Protein AF-A0A948B3Y5-F1 (afdb_monomer_lite)

Radius of gyration: 22.67 Å; chains: 1; bounding box: 62×38×54 Å

Foldseek 3Di:
DDDPPPPDPDPVNVCVVVVNDDPPVVVVVVVVVVVVLVLLLCLQVQLVVLCPDDDDPSSVVSNVVSVVSNVSSVVVVSPVVVVVCCVVPVPDDDDD

Sequence (96 aa):
MVKPADQRVDIGERRAQAGCGVTGRQARWAVVAFFAVALLLNGHHIHEEATRRAYGFWWTAWVTATRPLNWISTVTRLSAPRTWIENAFGQTEDTP

Secondary structure (DSSP, 8-state):
---S------HHHHHHHTT----HHHHHHHHHHHHHHHHHHTHHHHHHHHHTSPSSHHHHHHHHHHHHHHHHHHHTTTTHHHHHHHHHH-TTS---

pLDDT: mean 74.06, std 12.37, range [36.09, 91.56]

Structure (mmCIF, N/CA/C/O backbone):
data_AF-A0A948B3Y5-F1
#
_entry.id   AF-A0A948B3Y5-F1
#
loop_
_atom_site.group_PDB
_atom_site.id
_atom_site.type_symbol
_atom_site.label_atom_id
_atom_site.label_alt_id
_atom_site.label_comp_id
_atom_site.label_asym_id
_atom_site.label_entity_id
_atom_site.label_seq_id
_atom_site.pdbx_PDB_ins_code
_atom_site.Cartn_x
_atom_site.Cartn_y
_atom_site.Cartn_z
_atom_site.occupancy
_atom_site.B_iso_or_equiv
_atom_site.auth_seq_id
_atom_site.auth_comp_id
_atom_site.auth_asym_id
_atom_site.auth_atom_id
_atom_site.pdbx_PDB_model_num
ATOM 1 N N . MET A 1 1 ? -40.015 -29.992 32.155 1.00 45.41 1 MET A N 1
ATOM 2 C CA . MET A 1 1 ? -39.781 -30.219 30.713 1.00 45.41 1 MET A CA 1
ATOM 3 C C . MET A 1 1 ? -39.349 -28.903 30.092 1.00 45.41 1 MET A C 1
ATOM 5 O O . MET A 1 1 ? -40.180 -28.022 29.920 1.00 45.41 1 MET A O 1
ATOM 9 N N . VAL A 1 2 ? -38.049 -28.728 29.854 1.00 51.44 2 VAL A N 1
ATOM 10 C CA . VAL A 1 2 ? -37.515 -27.541 29.169 1.00 51.44 2 VAL A CA 1
ATOM 11 C C . VAL A 1 2 ? -37.757 -27.741 27.673 1.00 51.44 2 VAL A C 1
ATOM 13 O O . VAL A 1 2 ? -37.367 -28.772 27.129 1.00 51.44 2 VAL A O 1
ATOM 16 N N . LYS A 1 3 ? -38.475 -26.814 27.030 1.00 47.75 3 LYS A N 1
ATOM 17 C CA . LYS A 1 3 ? -38.744 -26.857 25.585 1.00 47.75 3 LYS A CA 1
ATOM 18 C C . LYS A 1 3 ? -37.412 -26.755 24.825 1.00 47.75 3 LYS A C 1
ATOM 20 O O . LYS A 1 3 ? -36.725 -25.752 24.993 1.00 47.75 3 LYS A O 1
ATOM 25 N N . PRO A 1 4 ? -37.056 -27.718 23.957 1.00 48.62 4 PRO A N 1
ATOM 26 C CA . PRO A 1 4 ? -35.876 -27.611 23.113 1.00 48.62 4 PRO A CA 1
ATOM 27 C C . PRO A 1 4 ? -36.235 -26.769 21.884 1.00 48.62 4 PRO A C 1
ATOM 29 O O . PRO A 1 4 ? -36.480 -27.290 20.802 1.00 48.62 4 PRO A O 1
ATOM 32 N N . ALA A 1 5 ? -36.343 -25.458 22.083 1.00 52.34 5 ALA A N 1
ATOM 33 C CA . ALA A 1 5 ? -36.471 -24.476 21.007 1.00 52.34 5 ALA A CA 1
ATOM 34 C C . ALA A 1 5 ? -35.549 -23.262 21.219 1.00 52.34 5 ALA A C 1
ATOM 36 O O . ALA A 1 5 ? -35.676 -22.279 20.497 1.00 52.34 5 ALA A O 1
ATOM 37 N N . ASP A 1 6 ? -34.570 -23.347 22.132 1.00 52.09 6 ASP A N 1
ATOM 38 C CA . ASP A 1 6 ? -33.431 -22.410 22.231 1.00 52.09 6 ASP A CA 1
ATOM 39 C C . ASP A 1 6 ? -32.423 -22.642 21.086 1.00 52.09 6 ASP A C 1
ATOM 41 O O . ASP A 1 6 ? -31.202 -22.740 21.240 1.00 52.09 6 ASP A O 1
ATOM 45 N N . GLN A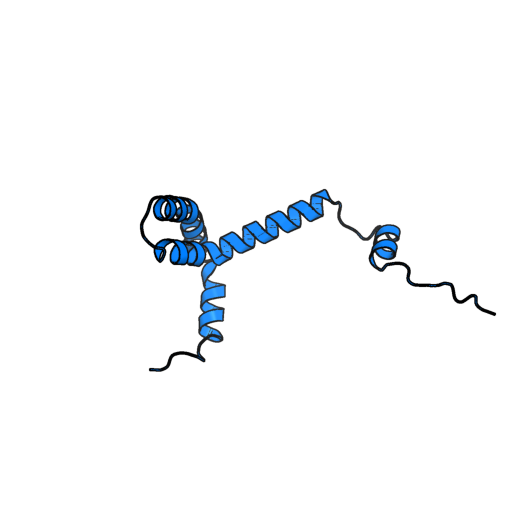 1 7 ? -32.978 -22.797 19.890 1.00 54.16 7 GLN A N 1
ATOM 46 C CA . GLN A 1 7 ? -32.306 -23.111 18.655 1.00 54.16 7 GLN A CA 1
ATOM 47 C C . GLN A 1 7 ? -31.645 -21.837 18.131 1.00 54.16 7 GLN A C 1
ATOM 49 O O . GLN A 1 7 ? -32.267 -21.025 17.462 1.00 54.16 7 GLN A O 1
ATOM 54 N N . ARG A 1 8 ? -30.351 -21.705 18.450 1.00 60.47 8 ARG A N 1
ATOM 55 C CA . ARG A 1 8 ? -29.357 -20.889 17.734 1.00 60.47 8 ARG A CA 1
ATOM 56 C C . ARG A 1 8 ? -29.819 -19.466 17.403 1.00 60.47 8 ARG A C 1
ATOM 58 O O . ARG A 1 8 ? -29.958 -19.120 16.236 1.00 60.47 8 ARG A O 1
ATOM 65 N N . VAL A 1 9 ? -29.941 -18.612 18.417 1.00 55.88 9 VAL A N 1
ATOM 66 C CA . VAL A 1 9 ? -29.874 -17.168 18.151 1.00 55.88 9 VAL A CA 1
ATOM 67 C C . VAL A 1 9 ? -28.500 -16.889 17.541 1.00 55.88 9 VAL A C 1
ATOM 69 O O . VAL A 1 9 ? -27.471 -17.216 18.151 1.00 55.88 9 VAL A O 1
ATOM 72 N N . ASP A 1 10 ? -28.493 -16.351 16.322 1.00 70.94 10 ASP A N 1
ATOM 73 C CA . ASP A 1 10 ? -27.279 -16.000 15.595 1.00 70.94 10 ASP A CA 1
ATOM 74 C C . ASP A 1 10 ? -26.386 -15.147 16.514 1.00 70.94 10 ASP A C 1
ATOM 76 O O . ASP A 1 10 ? -26.846 -14.265 17.249 1.00 70.94 10 ASP A O 1
ATOM 80 N N . ILE A 1 11 ? -25.084 -15.437 16.523 1.00 67.25 11 ILE A N 1
ATOM 81 C CA . ILE A 1 11 ? -24.103 -14.635 17.260 1.00 67.25 11 ILE A CA 1
ATOM 82 C C . ILE A 1 11 ? -24.220 -13.161 16.833 1.00 67.25 11 ILE A C 1
ATOM 84 O O . ILE A 1 11 ? -24.064 -12.276 17.677 1.00 67.25 11 ILE A O 1
ATOM 88 N N . GLY A 1 12 ? -24.546 -12.903 15.562 1.00 65.00 12 GLY A N 1
ATOM 89 C CA . GLY A 1 12 ? -24.845 -11.578 15.031 1.00 65.00 12 GLY A CA 1
ATOM 90 C C . GLY A 1 12 ? -26.067 -10.924 15.679 1.00 65.00 12 GLY A C 1
ATOM 91 O O . GLY A 1 12 ? -25.964 -9.787 16.138 1.00 65.00 12 GLY A O 1
ATOM 92 N N . GLU A 1 13 ? -27.189 -11.639 15.802 1.00 65.25 13 GLU A N 1
ATOM 93 C CA . GLU A 1 13 ? -28.416 -11.115 16.423 1.00 65.25 13 GLU A CA 1
ATOM 94 C C . GLU A 1 13 ? -28.230 -10.809 17.909 1.00 65.25 13 GLU A C 1
ATOM 96 O O . GLU A 1 13 ? -28.639 -9.744 18.368 1.00 65.25 13 GLU A O 1
ATOM 101 N N . ARG A 1 14 ? -27.534 -11.676 18.660 1.00 69.94 14 ARG A N 1
ATOM 102 C CA . ARG A 1 14 ? -27.243 -11.415 20.083 1.00 69.94 14 ARG A CA 1
ATOM 103 C C . ARG A 1 14 ? -26.373 -10.177 20.283 1.00 69.94 14 ARG A C 1
ATOM 105 O O . ARG A 1 14 ? -26.596 -9.415 21.218 1.00 69.94 14 ARG A O 1
ATOM 112 N N . ARG A 1 15 ? -25.384 -9.957 19.410 1.00 67.94 15 ARG A N 1
ATOM 113 C CA . ARG A 1 15 ? -24.513 -8.771 19.472 1.00 67.94 15 ARG A CA 1
ATOM 114 C C . ARG A 1 15 ? -25.267 -7.499 19.092 1.00 67.94 15 ARG A C 1
ATOM 116 O O . ARG A 1 15 ? -25.116 -6.493 19.776 1.00 67.94 15 ARG A O 1
ATOM 123 N N . ALA A 1 16 ? -26.124 -7.563 18.073 1.00 68.19 16 ALA A N 1
ATOM 124 C CA . ALA A 1 16 ? -26.983 -6.447 17.687 1.00 68.19 16 ALA A CA 1
ATOM 125 C C . ALA A 1 16 ? -27.979 -6.069 18.802 1.00 68.19 16 ALA A C 1
ATOM 127 O O . ALA A 1 16 ? -28.110 -4.890 19.123 1.00 68.19 16 ALA A O 1
ATOM 128 N N . GLN A 1 17 ? -28.616 -7.056 19.445 1.00 67.31 17 GLN A N 1
ATOM 129 C CA . GLN A 1 17 ? -29.526 -6.844 20.581 1.00 67.31 17 GLN A CA 1
ATOM 130 C C . GLN A 1 17 ? -28.814 -6.287 21.821 1.00 67.31 17 GLN A C 1
ATOM 132 O O . GLN A 1 17 ? -29.384 -5.474 22.541 1.00 67.31 17 GLN A O 1
ATOM 137 N N . ALA A 1 18 ? -27.552 -6.662 22.044 1.00 76.00 18 ALA A N 1
ATOM 138 C CA . ALA A 1 18 ? -26.715 -6.104 23.105 1.00 76.00 18 ALA A CA 1
ATOM 139 C C . ALA A 1 18 ? -26.174 -4.691 22.787 1.00 76.00 18 ALA A C 1
ATOM 141 O O . ALA A 1 18 ? -25.330 -4.187 23.527 1.00 76.00 18 ALA A O 1
ATOM 142 N N . GLY A 1 19 ? -26.574 -4.073 21.665 1.00 65.38 19 GLY A N 1
ATOM 143 C CA . GLY A 1 19 ? -26.011 -2.800 21.194 1.00 65.38 19 GLY A CA 1
ATOM 144 C C . GLY A 1 19 ? -24.512 -2.878 20.868 1.00 65.38 19 GLY A C 1
ATOM 145 O O . GLY A 1 19 ? -23.850 -1.858 20.699 1.00 65.38 19 GLY A O 1
ATOM 146 N N . CYS A 1 20 ? -23.962 -4.090 20.785 1.00 65.25 20 CYS A N 1
ATOM 147 C CA . CYS A 1 20 ? -22.556 -4.360 20.542 1.00 65.25 20 CYS A CA 1
ATOM 148 C C . CYS A 1 20 ? -22.324 -4.425 19.029 1.00 65.25 20 CYS A C 1
ATOM 150 O O . CYS A 1 20 ? -22.341 -5.495 18.420 1.00 65.25 20 CYS A O 1
ATOM 152 N N . GLY A 1 21 ? -22.128 -3.266 18.403 1.00 67.38 21 GLY A N 1
ATOM 153 C CA . GLY A 1 21 ? -21.878 -3.165 16.969 1.00 67.38 21 GLY A CA 1
ATOM 154 C C . GLY A 1 21 ? -21.355 -1.793 16.564 1.00 67.38 21 GLY A C 1
ATOM 155 O O . GLY A 1 21 ? -21.524 -0.806 17.273 1.00 67.38 21 GLY A O 1
ATOM 156 N N . VAL A 1 22 ? -20.712 -1.733 15.403 1.00 75.75 22 VAL A N 1
ATOM 157 C CA . VAL A 1 22 ? -20.349 -0.471 14.751 1.00 75.75 22 VAL A CA 1
ATOM 158 C C . VAL A 1 22 ? -21.395 -0.134 13.698 1.00 75.75 22 VAL A C 1
ATOM 160 O O . VAL A 1 22 ? -21.979 -1.023 13.077 1.00 75.75 22 VAL A O 1
ATOM 163 N N . THR A 1 23 ? -21.634 1.154 13.466 1.00 82.31 23 THR A N 1
ATOM 164 C CA . THR A 1 23 ? -22.539 1.573 12.388 1.00 82.31 23 THR A CA 1
ATOM 165 C C . THR A 1 23 ? -22.019 1.068 11.039 1.00 82.31 23 THR A C 1
ATOM 167 O O . THR A 1 23 ? -20.808 0.997 10.814 1.00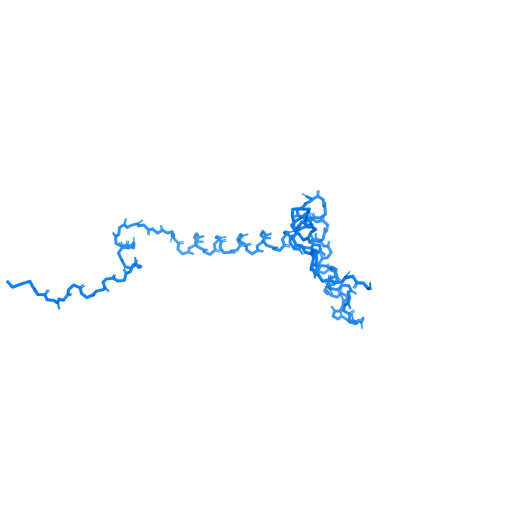 82.31 23 THR A O 1
ATOM 170 N N . GLY A 1 24 ? -22.911 0.781 10.084 1.00 80.12 24 GLY A N 1
ATOM 171 C CA . GLY A 1 24 ? -22.493 0.349 8.742 1.00 80.12 24 GLY A CA 1
ATOM 172 C C . GLY A 1 24 ? -21.540 1.343 8.058 1.00 80.12 24 GLY A C 1
ATOM 173 O O . GLY A 1 24 ? -20.648 0.947 7.311 1.00 80.12 24 GLY A O 1
ATOM 174 N N . ARG A 1 25 ? -21.662 2.641 8.370 1.00 83.94 25 ARG A N 1
ATOM 175 C CA . ARG A 1 25 ? -20.734 3.682 7.908 1.00 83.94 25 ARG A CA 1
ATOM 176 C C . ARG A 1 25 ? -19.339 3.524 8.519 1.00 83.94 25 ARG A C 1
ATOM 178 O O . ARG A 1 25 ? -18.360 3.619 7.787 1.00 83.94 25 ARG A O 1
ATOM 185 N N . GLN A 1 26 ? -19.242 3.264 9.823 1.00 85.75 26 GLN A N 1
ATOM 186 C CA . GLN A 1 26 ? -17.966 2.983 10.490 1.00 85.75 26 GLN A CA 1
ATOM 187 C C . GLN A 1 26 ? -17.326 1.700 9.955 1.00 85.75 26 GLN A C 1
ATOM 189 O O . GLN A 1 26 ? -16.132 1.700 9.681 1.00 85.75 26 GLN A O 1
ATOM 194 N N . ALA A 1 27 ? -18.114 0.646 9.720 1.00 85.31 27 ALA A N 1
ATOM 195 C CA . ALA A 1 27 ? -17.615 -0.589 9.117 1.00 85.31 27 ALA A CA 1
ATOM 196 C C . ALA A 1 27 ? -17.022 -0.345 7.717 1.00 85.31 27 ALA A C 1
ATOM 198 O O . ALA A 1 27 ? -15.912 -0.784 7.433 1.00 85.31 27 ALA A O 1
ATOM 199 N N . ARG A 1 28 ? -17.707 0.426 6.858 1.00 87.12 28 ARG A N 1
ATOM 200 C CA . ARG A 1 28 ? -17.179 0.805 5.533 1.00 87.12 28 ARG A CA 1
ATOM 201 C C . ARG A 1 28 ? -15.877 1.595 5.635 1.00 87.12 28 ARG A C 1
ATOM 203 O O . ARG A 1 28 ? -14.937 1.291 4.911 1.00 87.12 28 ARG A O 1
ATOM 210 N N . TRP A 1 29 ? -15.802 2.572 6.539 1.00 91.56 29 TRP A N 1
ATOM 211 C CA . TRP A 1 29 ? -14.571 3.338 6.752 1.00 91.56 29 TRP A CA 1
ATOM 212 C C . TRP A 1 29 ? -13.424 2.479 7.272 1.00 91.56 29 TRP A C 1
ATOM 214 O O . TRP A 1 29 ? -12.303 2.652 6.811 1.00 91.56 29 TRP A O 1
ATOM 224 N N . ALA A 1 30 ? -13.695 1.529 8.168 1.00 86.44 30 ALA A N 1
ATOM 225 C CA . ALA A 1 30 ? -12.688 0.590 8.647 1.00 86.44 30 ALA A CA 1
ATOM 226 C C . ALA A 1 30 ? -12.140 -0.280 7.504 1.00 86.44 30 ALA A C 1
ATOM 228 O O . ALA A 1 30 ? -10.929 -0.447 7.391 1.00 86.44 30 ALA A O 1
ATOM 229 N N . VAL A 1 31 ? -13.010 -0.765 6.611 1.00 89.69 31 VAL A N 1
ATOM 230 C CA . VAL A 1 31 ? -12.601 -1.528 5.420 1.00 89.69 31 VAL A CA 1
ATOM 231 C C . VAL A 1 31 ? -11.773 -0.666 4.462 1.00 89.69 31 VAL A C 1
ATOM 233 O O . VAL A 1 31 ? -10.713 -1.094 4.011 1.00 89.69 31 VAL A O 1
ATOM 236 N N . VAL A 1 32 ? -12.208 0.566 4.180 1.00 91.56 32 VAL A N 1
ATOM 237 C CA . VAL A 1 32 ? -11.454 1.504 3.328 1.00 91.56 32 VAL A CA 1
ATOM 238 C C . VAL A 1 32 ? -10.083 1.811 3.931 1.00 91.56 32 VAL A C 1
ATOM 240 O O . VAL A 1 32 ? -9.081 1.758 3.223 1.00 91.56 32 VAL A O 1
ATOM 243 N N . ALA A 1 33 ? -10.023 2.089 5.234 1.00 87.69 33 ALA A N 1
ATOM 244 C CA . ALA A 1 33 ? -8.776 2.357 5.939 1.00 87.69 33 ALA A CA 1
ATOM 245 C C . ALA A 1 33 ? -7.839 1.144 5.902 1.00 87.69 33 ALA A C 1
ATOM 247 O O . ALA A 1 33 ? -6.652 1.303 5.627 1.00 87.69 33 ALA A O 1
ATOM 248 N N . PHE A 1 34 ? -8.371 -0.065 6.101 1.00 89.50 34 PHE A N 1
ATOM 249 C CA . PHE A 1 34 ? -7.605 -1.303 5.990 1.00 89.50 34 PHE A CA 1
ATOM 250 C C . PHE A 1 34 ? -6.950 -1.441 4.610 1.00 89.50 34 PHE A C 1
ATOM 252 O O . PHE A 1 34 ? -5.739 -1.639 4.526 1.00 89.50 34 PHE A O 1
ATOM 259 N N . PHE A 1 35 ? -7.714 -1.268 3.526 1.00 87.44 35 PHE A N 1
ATOM 260 C CA . PHE A 1 35 ? -7.162 -1.355 2.171 1.00 87.44 35 PHE A CA 1
ATOM 261 C C . PHE A 1 35 ? -6.181 -0.224 1.854 1.00 87.44 35 PHE A C 1
ATOM 263 O O . PHE A 1 35 ? -5.170 -0.471 1.203 1.00 87.44 35 PHE A O 1
ATOM 270 N N . ALA A 1 36 ? -6.429 0.995 2.336 1.00 84.00 36 ALA A N 1
ATOM 271 C CA . ALA A 1 36 ? -5.498 2.107 2.168 1.00 84.00 36 ALA A CA 1
ATOM 272 C C . ALA A 1 36 ? -4.153 1.824 2.857 1.00 84.00 36 ALA A C 1
ATOM 274 O O . ALA A 1 36 ? -3.100 1.989 2.246 1.00 84.00 36 ALA A O 1
ATOM 275 N N . VAL A 1 37 ? -4.179 1.332 4.099 1.00 83.44 37 VAL A N 1
ATOM 276 C CA . VAL A 1 37 ? -2.967 0.942 4.836 1.00 83.44 3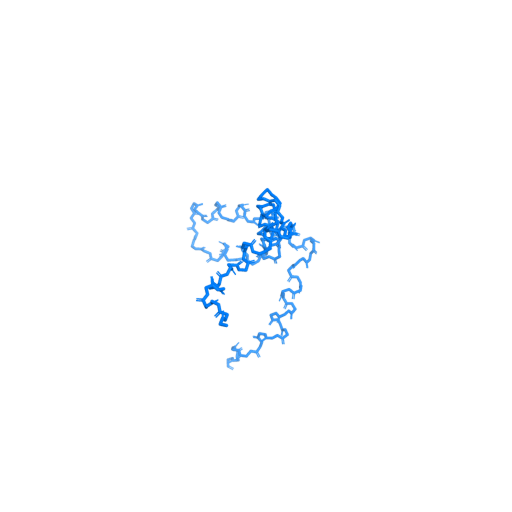7 VAL A CA 1
ATOM 277 C C . VAL A 1 37 ? -2.259 -0.218 4.138 1.00 83.44 37 VAL A C 1
ATOM 279 O O . VAL A 1 37 ? -1.046 -0.160 3.949 1.00 83.44 37 VAL A O 1
ATOM 282 N N . ALA A 1 38 ? -2.999 -1.234 3.686 1.00 81.81 38 ALA A N 1
ATOM 283 C CA . ALA A 1 38 ? -2.430 -2.347 2.933 1.00 81.81 38 ALA A CA 1
ATOM 284 C C . ALA A 1 38 ? -1.741 -1.869 1.642 1.00 81.81 38 ALA A C 1
ATOM 286 O O . ALA A 1 38 ? -0.618 -2.283 1.364 1.00 81.81 38 ALA A O 1
ATOM 287 N N . LEU A 1 39 ? -2.356 -0.958 0.883 1.00 81.69 39 LEU A N 1
ATOM 288 C CA . LEU A 1 39 ? -1.747 -0.379 -0.318 1.00 81.69 39 LEU A CA 1
ATOM 289 C C . LEU A 1 39 ? -0.468 0.404 -0.006 1.00 81.69 39 LEU A C 1
ATOM 291 O O . LEU A 1 39 ? 0.489 0.318 -0.766 1.00 81.69 39 LEU A O 1
ATOM 295 N N . LEU A 1 40 ? -0.424 1.140 1.105 1.00 80.50 40 LEU A N 1
ATOM 296 C CA . LEU A 1 40 ? 0.757 1.913 1.501 1.00 80.50 40 LEU A CA 1
ATOM 297 C C . LEU A 1 40 ? 1.916 1.022 1.965 1.00 80.50 40 LEU A C 1
ATOM 299 O O . LEU A 1 40 ? 3.062 1.250 1.571 1.00 80.50 40 LEU A 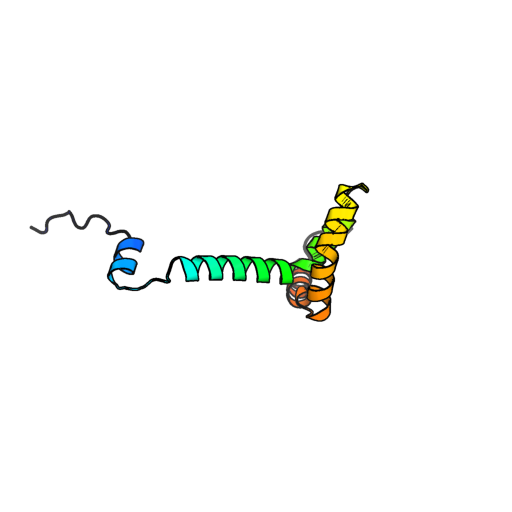O 1
ATOM 303 N N . LEU A 1 41 ? 1.620 -0.018 2.749 1.00 77.62 41 LEU A N 1
ATOM 304 C CA . LEU A 1 41 ? 2.610 -1.003 3.199 1.00 77.62 41 LEU A CA 1
ATOM 305 C C . LEU A 1 41 ? 3.207 -1.796 2.028 1.00 77.62 41 LEU A C 1
ATOM 307 O O . LEU A 1 41 ? 4.379 -2.153 2.063 1.00 77.62 41 LEU A O 1
ATOM 311 N N . ASN A 1 42 ? 2.417 -2.049 0.979 1.00 79.50 42 ASN A N 1
ATOM 312 C CA . ASN A 1 42 ? 2.837 -2.832 -0.188 1.00 79.50 42 ASN A CA 1
ATOM 313 C C . ASN A 1 42 ? 3.175 -1.968 -1.419 1.00 79.50 42 ASN A C 1
ATOM 315 O O . ASN A 1 42 ? 3.492 -2.506 -2.477 1.00 79.50 42 ASN A O 1
ATOM 319 N N . GLY A 1 43 ? 3.120 -0.638 -1.304 1.00 79.88 43 GLY A N 1
ATOM 320 C CA . GLY A 1 43 ? 3.203 0.283 -2.444 1.00 79.88 43 GLY A CA 1
ATOM 321 C C . GLY A 1 43 ? 4.495 0.157 -3.249 1.00 79.88 43 GLY A C 1
ATOM 322 O O . GLY A 1 43 ? 4.468 0.269 -4.474 1.00 79.88 43 GLY A O 1
ATOM 323 N N . HIS A 1 44 ? 5.608 -0.136 -2.572 1.00 78.94 44 HIS A N 1
ATOM 324 C CA . HIS A 1 44 ? 6.895 -0.405 -3.212 1.00 78.94 44 HIS A CA 1
ATOM 325 C C . HIS A 1 44 ? 6.855 -1.648 -4.117 1.00 78.94 44 HIS A C 1
ATOM 327 O O . HIS A 1 44 ? 7.178 -1.556 -5.299 1.00 78.94 44 HIS A O 1
ATOM 333 N N . HIS A 1 45 ? 6.372 -2.781 -3.601 1.00 78.31 45 HIS A N 1
ATOM 334 C CA . HIS A 1 45 ? 6.289 -4.033 -4.360 1.00 78.31 45 HIS A CA 1
ATOM 335 C C . HIS A 1 45 ? 5.260 -3.965 -5.489 1.00 78.31 45 HIS A C 1
ATOM 337 O O . HIS A 1 45 ? 5.520 -4.450 -6.583 1.00 78.31 45 HIS A O 1
ATOM 343 N N . ILE A 1 46 ? 4.125 -3.293 -5.273 1.00 82.25 46 ILE A N 1
ATOM 344 C CA . ILE A 1 46 ? 3.121 -3.073 -6.327 1.00 82.25 46 ILE A CA 1
ATOM 345 C C . ILE A 1 46 ? 3.740 -2.302 -7.504 1.00 82.25 46 ILE A C 1
ATOM 347 O O . ILE A 1 46 ? 3.450 -2.586 -8.667 1.00 82.25 46 ILE A O 1
ATOM 351 N N . HIS A 1 47 ? 4.599 -1.322 -7.213 1.00 83.06 47 HIS A N 1
ATOM 352 C CA . HIS A 1 47 ? 5.321 -0.590 -8.246 1.00 83.06 47 HIS A CA 1
ATOM 353 C C . HIS A 1 47 ? 6.384 -1.452 -8.934 1.00 83.06 47 HIS A C 1
ATOM 355 O O . HIS A 1 47 ? 6.491 -1.418 -10.157 1.00 83.06 47 HIS A O 1
ATOM 361 N N . GLU A 1 48 ? 7.136 -2.251 -8.178 1.00 82.12 48 GLU A N 1
ATOM 362 C CA . GLU A 1 48 ? 8.144 -3.164 -8.720 1.00 82.12 48 GLU A CA 1
ATOM 363 C C . GLU A 1 48 ? 7.534 -4.250 -9.626 1.00 82.12 48 GLU A C 1
ATOM 365 O O . GLU A 1 48 ? 8.044 -4.542 -10.705 1.00 82.12 48 GLU A O 1
ATOM 370 N N . GLU A 1 49 ? 6.389 -4.817 -9.253 1.00 82.81 49 GLU A N 1
ATOM 371 C CA . GLU A 1 49 ? 5.656 -5.737 -10.123 1.00 82.81 49 GLU A CA 1
ATOM 372 C C . GLU A 1 49 ? 5.148 -5.037 -11.384 1.00 82.81 49 GLU A C 1
ATOM 374 O O . GLU A 1 49 ? 5.188 -5.614 -12.473 1.00 82.81 49 GLU A O 1
ATOM 379 N N . ALA A 1 50 ? 4.683 -3.788 -11.268 1.00 79.56 50 ALA A N 1
ATOM 380 C CA . ALA A 1 50 ? 4.234 -3.013 -12.419 1.00 79.56 50 ALA A CA 1
ATOM 381 C C . ALA A 1 50 ? 5.373 -2.761 -13.420 1.00 79.56 50 ALA A C 1
ATOM 383 O O . ALA A 1 50 ? 5.129 -2.829 -14.626 1.00 79.56 50 ALA A O 1
ATOM 384 N N . THR A 1 51 ? 6.606 -2.523 -12.955 1.00 83.88 51 THR A N 1
ATOM 385 C CA . THR A 1 51 ? 7.762 -2.299 -13.839 1.00 83.88 51 THR A CA 1
ATOM 386 C C . THR A 1 51 ? 8.231 -3.572 -14.543 1.00 83.88 51 THR A C 1
ATOM 388 O O . THR A 1 51 ? 8.695 -3.473 -15.678 1.00 83.88 51 THR A O 1
ATOM 391 N N . ARG A 1 52 ? 8.046 -4.755 -13.937 1.00 85.69 52 ARG A N 1
ATOM 392 C CA . ARG A 1 52 ? 8.374 -6.069 -14.530 1.00 85.69 52 ARG A CA 1
ATOM 393 C C . ARG A 1 52 ? 7.404 -6.527 -15.632 1.00 85.69 52 ARG A C 1
ATOM 395 O O . ARG A 1 52 ? 7.684 -7.507 -16.318 1.00 85.69 52 ARG A O 1
ATOM 402 N N . ARG A 1 53 ? 6.256 -5.861 -15.810 1.00 82.69 53 ARG A N 1
ATOM 403 C CA . ARG A 1 53 ? 5.272 -6.215 -16.852 1.00 82.69 53 ARG A CA 1
ATOM 404 C C . ARG A 1 53 ? 5.795 -5.908 -18.257 1.00 82.69 53 ARG A C 1
ATOM 406 O O . ARG A 1 53 ? 6.627 -5.027 -18.447 1.00 82.69 53 ARG A O 1
ATOM 413 N N . ALA A 1 54 ? 5.240 -6.600 -19.252 1.00 84.81 54 ALA A N 1
ATOM 414 C CA . ALA A 1 54 ? 5.535 -6.333 -20.656 1.00 84.81 54 ALA A CA 1
ATOM 415 C C . ALA A 1 54 ? 5.233 -4.869 -21.016 1.00 84.81 54 ALA A C 1
ATOM 417 O O . ALA A 1 54 ? 4.181 -4.331 -20.660 1.00 84.81 54 ALA A O 1
ATOM 418 N N . TYR A 1 55 ? 6.167 -4.241 -21.727 1.00 82.62 55 TYR A N 1
ATOM 419 C CA . TYR A 1 55 ? 6.093 -2.831 -22.085 1.00 82.62 55 TYR A CA 1
ATOM 420 C C . TYR A 1 55 ? 4.913 -2.551 -23.033 1.00 82.62 55 TYR A C 1
ATOM 422 O O . TYR A 1 55 ? 4.675 -3.293 -23.984 1.00 82.62 55 TYR A O 1
ATOM 430 N N . GLY A 1 56 ? 4.169 -1.471 -22.784 1.00 86.19 56 GLY A N 1
ATOM 431 C CA . GLY A 1 56 ? 2.996 -1.084 -23.570 1.00 86.19 56 GLY A CA 1
ATOM 432 C C . GLY A 1 56 ? 2.185 0.037 -22.916 1.00 86.19 56 GLY A C 1
ATOM 433 O O . GLY A 1 56 ? 2.535 0.528 -21.846 1.00 86.19 56 GLY A O 1
ATOM 434 N N . PHE A 1 57 ? 1.062 0.429 -23.527 1.00 85.81 57 PHE A N 1
ATOM 435 C CA . PHE A 1 57 ? 0.187 1.482 -22.982 1.00 85.81 57 PHE A CA 1
ATOM 436 C C . PHE A 1 57 ? -0.219 1.212 -21.522 1.00 85.81 57 PHE A C 1
ATOM 438 O O . PHE A 1 57 ? -0.102 2.081 -20.656 1.00 85.81 57 PHE A O 1
ATOM 445 N N . TRP A 1 58 ? -0.626 -0.027 -21.235 1.00 83.12 58 TRP A N 1
ATOM 446 C CA . TRP A 1 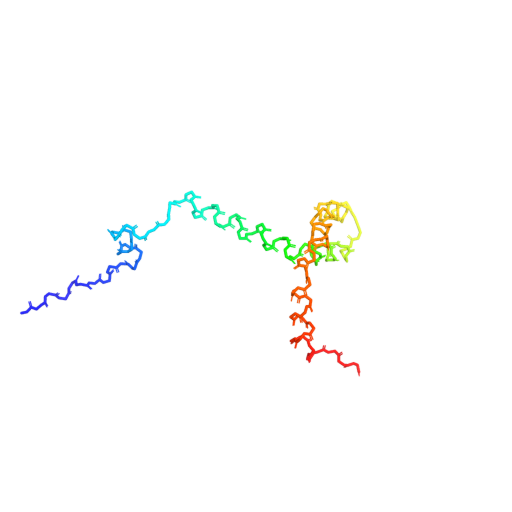58 ? -1.006 -0.446 -19.889 1.00 83.12 58 TRP A CA 1
ATOM 447 C C . TRP A 1 58 ? 0.168 -0.427 -18.911 1.00 83.12 58 TRP A C 1
ATOM 449 O O . TRP A 1 58 ? -0.032 -0.067 -17.756 1.00 83.12 58 TRP A O 1
ATOM 459 N N . TRP A 1 59 ? 1.387 -0.739 -19.359 1.00 86.88 59 TRP A N 1
ATOM 460 C CA . TRP A 1 59 ? 2.589 -0.612 -18.530 1.00 86.88 59 TRP A CA 1
ATOM 461 C C . TRP A 1 59 ? 2.777 0.833 -18.068 1.00 86.88 59 TRP A C 1
ATOM 463 O O . TRP A 1 59 ? 2.880 1.080 -16.870 1.00 86.88 59 TRP A O 1
ATOM 473 N N . THR A 1 60 ? 2.704 1.802 -18.986 1.00 82.75 60 THR A N 1
ATOM 474 C CA . THR A 1 60 ? 2.869 3.226 -18.652 1.00 82.75 60 THR A CA 1
ATOM 475 C C . THR A 1 60 ? 1.795 3.697 -17.676 1.00 82.75 60 THR A C 1
ATOM 477 O O . THR A 1 60 ? 2.111 4.380 -16.699 1.00 82.75 60 THR A O 1
ATOM 480 N N . ALA A 1 61 ? 0.537 3.300 -17.897 1.00 82.88 61 ALA A N 1
ATOM 481 C CA . ALA A 1 61 ? -0.571 3.625 -17.003 1.00 82.88 61 ALA A CA 1
ATOM 482 C C . ALA A 1 61 ? -0.352 3.059 -15.587 1.00 82.88 61 ALA A C 1
ATOM 484 O O . ALA A 1 61 ? -0.450 3.799 -14.607 1.00 82.88 61 ALA A O 1
ATOM 485 N N . TRP A 1 62 ? 0.015 1.778 -15.474 1.00 82.12 62 TRP A N 1
ATOM 486 C CA . TRP A 1 62 ? 0.273 1.120 -14.190 1.00 82.12 62 TRP A CA 1
ATOM 487 C C . TRP A 1 62 ? 1.487 1.704 -13.463 1.00 82.12 62 TRP A C 1
ATOM 489 O O . TRP A 1 62 ? 1.405 1.995 -12.270 1.00 82.12 62 TRP A O 1
ATOM 499 N N . VAL A 1 63 ? 2.597 1.941 -14.162 1.00 82.25 63 VAL A N 1
ATOM 500 C CA . VAL A 1 63 ? 3.806 2.541 -13.577 1.00 82.25 63 VAL A CA 1
ATOM 501 C C . VAL A 1 63 ? 3.533 3.969 -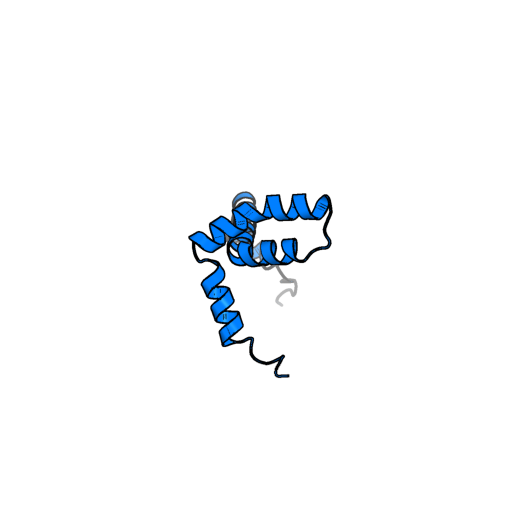13.101 1.00 82.25 63 VAL A C 1
ATOM 503 O O . VAL A 1 63 ? 3.951 4.342 -12.006 1.00 82.25 63 VAL A O 1
ATOM 506 N N . THR A 1 64 ? 2.774 4.756 -13.867 1.00 85.12 64 THR A N 1
ATOM 507 C CA . THR A 1 64 ? 2.416 6.134 -13.492 1.00 85.12 64 THR A CA 1
ATOM 508 C C . THR A 1 64 ? 1.489 6.162 -12.279 1.00 85.12 64 THR A C 1
ATOM 510 O O . THR A 1 64 ? 1.721 6.935 -11.351 1.00 85.12 64 THR A O 1
ATOM 513 N N . ALA A 1 65 ? 0.484 5.284 -12.245 1.00 83.69 65 ALA A N 1
ATOM 514 C CA . ALA A 1 65 ? -0.463 5.193 -11.137 1.00 83.69 65 ALA A CA 1
ATOM 515 C C . ALA A 1 65 ? 0.190 4.710 -9.828 1.00 83.69 65 ALA A C 1
ATOM 517 O O . ALA A 1 65 ? -0.196 5.142 -8.744 1.00 83.69 65 ALA A O 1
ATOM 518 N N . THR A 1 66 ? 1.198 3.837 -9.915 1.00 86.00 66 THR A N 1
ATOM 519 C CA . THR A 1 66 ? 1.872 3.241 -8.745 1.00 86.00 66 THR A CA 1
ATOM 520 C C . THR A 1 66 ? 3.071 4.049 -8.246 1.00 86.00 66 THR A C 1
ATOM 522 O O . THR A 1 66 ? 3.486 3.892 -7.099 1.00 86.00 66 THR A O 1
ATOM 525 N N . ARG A 1 67 ? 3.604 4.973 -9.053 1.00 83.62 67 ARG A N 1
ATOM 526 C CA . ARG A 1 67 ? 4.709 5.868 -8.678 1.00 83.62 67 ARG A CA 1
ATOM 527 C C . ARG A 1 67 ? 4.475 6.672 -7.385 1.00 83.62 67 ARG A C 1
ATOM 529 O O . ARG A 1 67 ? 5.391 6.693 -6.560 1.00 83.62 67 ARG A O 1
ATOM 536 N N . PRO A 1 68 ? 3.310 7.314 -7.148 1.00 83.19 68 PRO A N 1
ATOM 537 C CA . PRO A 1 68 ? 3.072 8.015 -5.885 1.00 83.19 68 PRO A CA 1
ATOM 538 C C . PRO A 1 68 ? 3.014 7.055 -4.690 1.00 83.19 68 PRO A C 1
ATOM 540 O O . PRO A 1 68 ? 3.539 7.382 -3.630 1.00 83.19 68 PRO A O 1
ATOM 543 N N . LEU A 1 69 ? 2.446 5.855 -4.862 1.00 80.06 69 LEU A N 1
ATOM 544 C CA . LEU A 1 69 ? 2.411 4.828 -3.814 1.00 80.06 69 LEU A CA 1
ATOM 545 C C . LEU A 1 69 ? 3.821 4.379 -3.422 1.00 80.06 69 LEU A C 1
ATOM 547 O O . LEU A 1 69 ? 4.119 4.293 -2.233 1.00 80.06 69 LEU A O 1
ATOM 551 N N . ASN A 1 70 ? 4.700 4.164 -4.404 1.00 78.00 70 ASN A N 1
ATOM 552 C CA . ASN A 1 70 ? 6.106 3.858 -4.153 1.00 78.00 70 ASN A CA 1
ATOM 553 C C . ASN A 1 70 ? 6.792 4.985 -3.371 1.00 78.00 70 ASN A C 1
ATOM 555 O O . ASN A 1 70 ? 7.413 4.727 -2.346 1.00 78.00 70 ASN A O 1
ATOM 559 N N . TRP A 1 71 ? 6.618 6.241 -3.798 1.00 79.88 71 TRP A N 1
ATOM 560 C CA . TRP A 1 71 ? 7.215 7.391 -3.116 1.00 79.88 71 TRP A CA 1
ATOM 561 C C . TRP A 1 71 ? 6.776 7.492 -1.651 1.00 79.88 71 TRP A C 1
ATOM 563 O O . TRP A 1 71 ? 7.628 7.591 -0.770 1.00 79.88 71 TRP A O 1
ATOM 573 N N . ILE A 1 72 ? 5.469 7.395 -1.373 1.00 79.50 72 ILE A N 1
ATOM 574 C CA . ILE A 1 72 ? 4.954 7.442 0.003 1.00 79.50 72 ILE A CA 1
ATOM 575 C C . ILE A 1 72 ? 5.535 6.283 0.816 1.00 79.50 72 ILE A C 1
ATOM 577 O O . ILE A 1 72 ? 6.042 6.507 1.913 1.00 79.50 72 ILE A O 1
ATOM 581 N N . SER A 1 73 ? 5.512 5.066 0.272 1.00 75.19 73 SER A N 1
ATOM 582 C CA . SER A 1 73 ? 6.009 3.855 0.935 1.00 75.19 73 SER A CA 1
ATOM 583 C C . SER A 1 73 ? 7.511 3.940 1.258 1.00 75.19 73 SER A C 1
ATOM 585 O O . SER A 1 73 ? 7.928 3.637 2.377 1.00 75.19 73 SER A O 1
ATOM 587 N N . THR A 1 74 ? 8.323 4.458 0.327 1.00 71.44 74 THR A N 1
ATOM 588 C CA . THR A 1 74 ? 9.767 4.675 0.517 1.00 71.44 74 THR A CA 1
ATOM 589 C C . THR A 1 74 ? 10.060 5.779 1.538 1.00 71.44 74 THR A C 1
ATOM 591 O O . THR A 1 74 ? 10.880 5.574 2.431 1.00 71.44 74 THR A O 1
ATOM 594 N N . VAL A 1 75 ? 9.385 6.934 1.454 1.00 76.69 75 VAL A N 1
ATOM 595 C CA . VAL A 1 75 ? 9.602 8.069 2.377 1.00 76.69 75 VAL A CA 1
ATOM 596 C C . VAL A 1 75 ? 9.226 7.699 3.807 1.00 76.69 75 VAL A C 1
ATOM 598 O O . VAL A 1 75 ? 9.943 8.022 4.751 1.00 76.69 75 VAL A O 1
ATOM 601 N N . THR A 1 76 ? 8.118 6.985 3.972 1.00 74.06 76 THR A N 1
ATOM 602 C CA . THR A 1 76 ? 7.629 6.550 5.285 1.00 74.06 76 THR A CA 1
ATOM 603 C C . THR A 1 76 ? 8.327 5.289 5.800 1.00 74.06 76 THR A C 1
ATOM 605 O O . THR A 1 76 ? 8.078 4.880 6.932 1.00 74.06 76 THR A O 1
ATOM 608 N N . ARG A 1 77 ? 9.207 4.672 4.991 1.00 72.25 77 ARG A N 1
ATOM 609 C CA . ARG A 1 77 ? 9.856 3.374 5.257 1.00 72.25 77 ARG A CA 1
ATOM 610 C C . ARG A 1 77 ? 8.863 2.270 5.634 1.00 72.25 77 ARG A C 1
ATOM 612 O O . ARG A 1 77 ? 9.222 1.316 6.320 1.00 72.25 77 ARG A O 1
ATOM 619 N N . LEU A 1 78 ? 7.621 2.380 5.171 1.00 71.00 78 LEU A N 1
ATOM 620 C CA . LEU A 1 78 ? 6.549 1.442 5.497 1.00 71.00 78 LEU A CA 1
ATOM 621 C C . LEU A 1 78 ? 6.785 0.045 4.911 1.00 71.00 78 LEU A C 1
ATOM 623 O O . LEU A 1 78 ? 6.230 -0.923 5.420 1.00 71.00 78 LEU A O 1
ATOM 627 N N . SER A 1 79 ? 7.646 -0.075 3.902 1.00 65.94 79 SER A N 1
ATOM 628 C CA . SER A 1 79 ? 8.081 -1.360 3.347 1.00 65.94 79 SER A CA 1
ATOM 629 C C . SER A 1 79 ? 9.100 -2.082 4.234 1.00 65.94 79 SER A C 1
ATOM 631 O O . SER A 1 79 ? 9.225 -3.299 4.148 1.00 65.94 79 SER A O 1
ATOM 633 N N . ALA A 1 80 ? 9.820 -1.368 5.109 1.00 70.62 80 ALA A N 1
ATOM 634 C CA . ALA A 1 80 ? 10.924 -1.937 5.884 1.00 70.62 80 ALA A CA 1
ATOM 635 C C . ALA A 1 80 ? 10.507 -3.081 6.832 1.00 70.62 80 ALA A C 1
ATOM 637 O O . ALA A 1 80 ? 11.230 -4.075 6.883 1.00 70.62 80 ALA A O 1
ATOM 638 N N . PRO A 1 81 ? 9.359 -3.023 7.542 1.00 70.62 81 PRO A N 1
ATOM 639 C CA . PRO A 1 81 ? 8.888 -4.149 8.345 1.00 70.62 81 PRO A CA 1
ATOM 640 C C . PRO A 1 81 ? 8.613 -5.396 7.503 1.00 70.62 81 PRO A C 1
ATOM 642 O O . PRO A 1 81 ? 8.958 -6.496 7.919 1.00 70.62 81 PRO A O 1
ATOM 645 N N . ARG A 1 82 ? 8.034 -5.236 6.305 1.00 68.44 82 ARG A N 1
ATOM 646 C CA . ARG A 1 82 ? 7.776 -6.355 5.393 1.00 68.44 82 ARG A CA 1
ATOM 647 C C . ARG A 1 82 ? 9.083 -6.950 4.876 1.00 68.44 82 ARG A C 1
ATOM 649 O O . ARG A 1 82 ? 9.264 -8.152 4.998 1.00 68.44 82 ARG A O 1
ATOM 656 N N . THR A 1 83 ? 10.008 -6.123 4.392 1.00 69.75 83 THR A N 1
ATOM 657 C CA . THR A 1 83 ? 11.337 -6.574 3.953 1.00 69.75 83 THR A CA 1
ATOM 658 C C . THR A 1 83 ? 12.103 -7.262 5.086 1.00 69.75 83 THR A C 1
ATOM 660 O O . THR A 1 83 ? 12.792 -8.248 4.855 1.00 69.75 83 THR A O 1
ATOM 663 N N . TRP A 1 84 ? 11.967 -6.790 6.330 1.00 73.69 84 TRP A N 1
ATOM 664 C CA . TRP A 1 84 ? 12.540 -7.467 7.492 1.00 73.69 84 TRP A CA 1
ATOM 665 C C . TRP A 1 84 ? 11.908 -8.843 7.727 1.00 73.69 84 TRP A C 1
ATOM 667 O O . TRP A 1 84 ? 12.647 -9.795 7.934 1.00 73.69 84 TRP A O 1
ATOM 677 N N . ILE A 1 85 ? 10.578 -8.972 7.643 1.00 74.06 85 ILE A N 1
ATOM 678 C CA . ILE A 1 85 ? 9.879 -10.266 7.747 1.00 74.06 85 ILE A CA 1
ATOM 679 C C . ILE A 1 85 ? 10.314 -11.205 6.614 1.00 74.06 85 ILE A C 1
ATOM 681 O O . ILE A 1 85 ? 10.662 -12.351 6.872 1.00 74.06 85 ILE A O 1
ATOM 685 N N . GLU A 1 86 ? 10.334 -10.733 5.370 1.00 69.50 86 GLU A N 1
ATOM 686 C CA . GLU A 1 86 ? 10.764 -11.527 4.212 1.00 69.50 86 GLU A CA 1
ATOM 687 C C . GLU A 1 86 ? 12.226 -11.973 4.353 1.00 69.50 86 GLU A C 1
ATOM 689 O O . GLU A 1 86 ? 12.532 -13.131 4.107 1.00 69.50 86 GLU A O 1
ATOM 694 N N . ASN A 1 87 ? 13.122 -11.122 4.856 1.00 73.56 87 ASN A N 1
ATOM 695 C CA . ASN A 1 87 ? 14.507 -11.518 5.125 1.00 73.56 87 ASN A CA 1
ATOM 696 C C . ASN A 1 87 ? 14.641 -12.458 6.335 1.00 73.56 87 ASN A C 1
ATOM 698 O O . ASN A 1 87 ? 15.498 -13.336 6.337 1.00 73.56 87 ASN A O 1
ATOM 702 N N . ALA A 1 88 ? 13.824 -12.271 7.374 1.00 73.62 88 ALA A N 1
ATOM 703 C CA . ALA A 1 88 ? 13.880 -13.057 8.605 1.00 73.62 88 ALA A CA 1
ATOM 704 C C . ALA A 1 88 ? 13.256 -14.453 8.453 1.00 73.62 88 ALA A C 1
ATOM 706 O O . ALA A 1 88 ? 13.671 -15.379 9.145 1.00 73.62 88 ALA A O 1
ATOM 707 N N . PHE A 1 89 ? 12.268 -14.605 7.566 1.00 74.94 89 PHE A N 1
ATOM 708 C CA . PHE A 1 89 ? 11.484 -15.835 7.416 1.00 74.94 89 PHE A CA 1
ATOM 709 C C . PHE A 1 89 ? 11.509 -16.429 5.998 1.00 74.94 89 PHE A C 1
ATOM 711 O O . PHE A 1 89 ? 11.077 -17.562 5.818 1.00 74.94 89 PHE A O 1
ATOM 718 N N . GLY A 1 90 ? 11.997 -15.696 4.993 1.00 58.09 90 GLY A N 1
ATOM 719 C CA . GLY A 1 90 ? 11.955 -16.081 3.577 1.00 58.09 90 GLY A CA 1
ATOM 720 C C . GLY A 1 90 ? 13.213 -16.755 3.026 1.00 58.09 90 GLY A C 1
ATOM 721 O O . GLY A 1 90 ? 13.246 -17.061 1.841 1.00 58.09 90 GLY A O 1
ATOM 722 N N . GLN A 1 91 ? 14.235 -17.044 3.839 1.00 56.53 91 GLN A N 1
ATOM 723 C CA . GLN A 1 91 ? 15.355 -17.883 3.390 1.00 56.53 91 GLN A CA 1
ATOM 724 C C . GLN A 1 91 ? 15.046 -19.375 3.586 1.00 56.53 91 GLN A C 1
ATOM 726 O O . GLN A 1 91 ? 15.528 -19.987 4.534 1.00 56.53 91 GLN A O 1
ATOM 731 N N . THR A 1 92 ? 14.238 -19.968 2.700 1.00 53.56 92 THR A N 1
ATOM 732 C CA . THR A 1 92 ? 14.226 -21.439 2.505 1.00 53.56 92 THR A CA 1
ATOM 733 C C . THR A 1 92 ? 14.149 -21.912 1.055 1.00 53.56 92 THR A C 1
ATOM 735 O O . THR A 1 92 ? 14.229 -23.116 0.840 1.00 53.56 92 THR A O 1
ATOM 738 N N . GLU A 1 93 ? 14.095 -21.037 0.053 1.00 52.78 93 GLU A N 1
ATOM 739 C CA . GLU A 1 93 ? 14.202 -21.465 -1.347 1.00 52.78 93 GLU A CA 1
ATOM 740 C C . GLU A 1 93 ? 15.148 -20.513 -2.088 1.00 52.78 93 GLU A C 1
ATOM 742 O O . GLU A 1 93 ? 15.121 -19.310 -1.853 1.00 52.78 93 GLU A O 1
ATOM 747 N N . ASP A 1 94 ? 16.012 -21.085 -2.926 1.00 49.72 94 ASP A N 1
ATOM 748 C CA . ASP A 1 94 ? 17.059 -20.447 -3.743 1.00 49.72 94 ASP A CA 1
ATOM 749 C C . ASP A 1 94 ? 18.461 -20.338 -3.110 1.00 49.72 94 ASP A C 1
ATOM 751 O O . ASP A 1 94 ? 19.061 -19.269 -2.990 1.00 49.72 94 ASP A O 1
ATOM 755 N N . THR A 1 95 ? 19.042 -21.506 -2.810 1.00 36.09 95 THR A N 1
ATOM 756 C CA . THR A 1 95 ? 20.496 -21.703 -2.976 1.00 36.09 95 THR A CA 1
ATOM 757 C C . THR A 1 95 ? 20.713 -22.325 -4.362 1.00 36.09 95 THR A C 1
ATOM 759 O O . THR A 1 95 ? 20.114 -23.377 -4.602 1.00 36.09 95 THR A O 1
ATOM 762 N N . PRO A 1 96 ? 21.491 -21.715 -5.279 1.00 43.41 96 PRO A N 1
ATOM 763 C CA . PRO A 1 96 ? 21.986 -22.417 -6.463 1.00 43.41 96 PRO A CA 1
ATOM 764 C C . PRO A 1 96 ? 22.976 -23.532 -6.097 1.00 43.41 96 PRO A C 1
ATOM 766 O O . PRO A 1 96 ? 23.641 -23.420 -5.039 1.00 43.41 96 PRO A O 1
#